Protein AF-A0A510E5R4-F1 (afdb_monomer_lite)

Foldseek 3Di:
DWDFDWDWDDPPPDQQAIKIFTCTPAKKFWQWKAFPRDIDGFTDIAGHRGMDGPCVTDPDDDRGQKMWTQIPNDIDIDGDD

Sequence (81 aa):
MLLTKISLIDTGNNMNQLYIYNYGNSAVNISKIFINKVEYKVSFSLPENGMV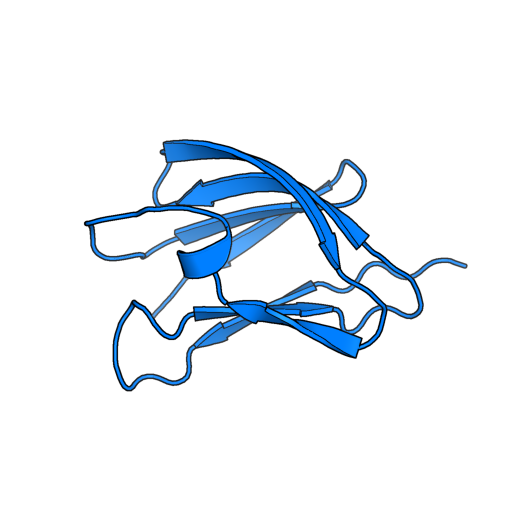KLSSLVNFSKNVNTVGICANGNLYVFYVK

Structure (mmCIF, N/CA/C/O backbone):
data_AF-A0A510E5R4-F1
#
_entry.id   AF-A0A510E5R4-F1
#
loop_
_atom_site.group_PDB
_atom_site.id
_atom_site.type_symbol
_atom_site.label_atom_id
_atom_site.label_alt_id
_atom_site.label_comp_id
_atom_site.label_asym_id
_atom_site.label_entity_id
_atom_site.label_seq_id
_atom_site.pdbx_PDB_ins_code
_atom_site.Cartn_x
_atom_site.Cartn_y
_atom_site.Cartn_z
_atom_site.occupancy
_atom_site.B_iso_or_equiv
_atom_site.auth_seq_id
_atom_site.auth_comp_id
_atom_site.auth_asym_id
_atom_site.auth_atom_id
_atom_site.pdbx_PDB_model_num
ATOM 1 N N . MET A 1 1 ? 6.028 -4.319 -21.866 1.00 57.75 1 MET A N 1
ATOM 2 C CA . MET A 1 1 ? 4.777 -3.812 -21.258 1.00 57.75 1 MET A CA 1
ATOM 3 C C . MET A 1 1 ? 5.049 -3.610 -19.773 1.00 57.75 1 MET A C 1
ATOM 5 O O . MET A 1 1 ? 5.623 -4.512 -19.172 1.00 57.75 1 MET A O 1
ATOM 9 N N . LEU A 1 2 ? 4.749 -2.430 -19.222 1.00 70.38 2 LEU A N 1
ATOM 10 C CA . LEU A 1 2 ? 4.949 -2.143 -17.795 1.00 70.38 2 LEU A CA 1
ATOM 11 C C . LEU A 1 2 ? 3.819 -2.810 -17.009 1.00 70.38 2 LEU A C 1
ATOM 13 O O . LEU A 1 2 ? 2.651 -2.474 -17.207 1.00 70.38 2 LEU A O 1
ATOM 17 N N . LEU A 1 3 ? 4.155 -3.776 -16.160 1.00 76.38 3 LEU A N 1
ATOM 18 C CA . LEU A 1 3 ? 3.192 -4.479 -15.325 1.00 76.38 3 LEU A CA 1
ATOM 19 C C . LEU A 1 3 ? 3.199 -3.840 -13.938 1.00 76.38 3 LEU A C 1
ATOM 21 O O . LEU A 1 3 ? 4.140 -4.022 -13.171 1.00 76.38 3 LEU A O 1
ATOM 25 N N . THR A 1 4 ? 2.132 -3.118 -13.594 1.00 84.00 4 THR A N 1
ATOM 26 C CA . THR A 1 4 ? 1.923 -2.687 -12.206 1.00 84.00 4 THR A CA 1
ATOM 27 C C . THR A 1 4 ? 1.304 -3.844 -11.432 1.00 84.00 4 THR A C 1
ATOM 29 O O . THR A 1 4 ? 0.210 -4.297 -11.764 1.00 84.00 4 THR A O 1
ATOM 32 N N . LYS A 1 5 ? 1.997 -4.329 -10.401 1.00 91.19 5 LYS A N 1
ATOM 33 C CA . LYS A 1 5 ? 1.493 -5.387 -9.524 1.00 91.19 5 LYS A CA 1
ATOM 34 C C . LYS A 1 5 ? 1.838 -5.039 -8.083 1.00 91.19 5 LYS A C 1
ATOM 36 O O . LYS A 1 5 ? 2.957 -5.258 -7.638 1.00 91.19 5 LYS A O 1
ATOM 41 N N . ILE A 1 6 ? 0.875 -4.467 -7.370 1.00 94.00 6 ILE A N 1
ATOM 42 C CA . ILE A 1 6 ? 1.025 -4.065 -5.969 1.00 94.00 6 ILE A CA 1
ATOM 43 C C . ILE A 1 6 ? 0.278 -5.057 -5.081 1.00 94.00 6 ILE A C 1
ATOM 45 O O . ILE A 1 6 ? -0.833 -5.469 -5.415 1.00 94.00 6 ILE A O 1
ATOM 49 N N . SER A 1 7 ? 0.865 -5.384 -3.934 1.00 94.62 7 SER A N 1
ATOM 50 C CA . SER A 1 7 ? 0.217 -6.149 -2.871 1.00 94.62 7 SER A CA 1
ATOM 51 C C . SER A 1 7 ? 0.384 -5.458 -1.527 1.00 94.62 7 SER A C 1
ATOM 53 O O . SER A 1 7 ? 1.367 -4.752 -1.293 1.00 94.62 7 SER A O 1
ATOM 55 N N . LEU A 1 8 ? -0.562 -5.722 -0.631 1.00 93.88 8 LEU A N 1
ATOM 56 C CA . LEU A 1 8 ? -0.439 -5.418 0.785 1.00 93.88 8 LEU A CA 1
ATOM 57 C C . LEU A 1 8 ? -0.037 -6.695 1.532 1.00 93.88 8 LEU A C 1
ATOM 59 O O . LEU A 1 8 ? -0.664 -7.737 1.346 1.00 9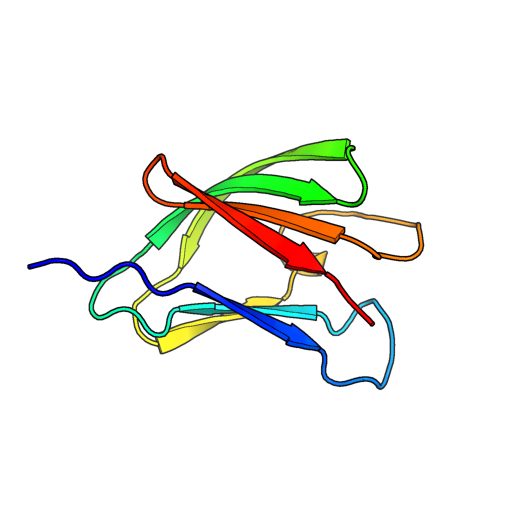3.88 8 LEU A O 1
ATOM 63 N N . ILE A 1 9 ? 1.005 -6.612 2.351 1.00 92.62 9 ILE A N 1
ATOM 64 C CA . ILE A 1 9 ? 1.499 -7.708 3.185 1.00 92.62 9 ILE A CA 1
ATOM 65 C C . ILE A 1 9 ? 1.255 -7.335 4.643 1.00 92.62 9 ILE A C 1
ATOM 67 O O . ILE A 1 9 ? 1.713 -6.286 5.096 1.00 92.62 9 ILE A O 1
ATOM 71 N N . ASP A 1 10 ? 0.556 -8.206 5.363 1.00 88.75 10 ASP A N 1
ATOM 72 C CA . ASP A 1 10 ? 0.372 -8.126 6.809 1.00 88.75 10 ASP A CA 1
ATOM 73 C C . ASP A 1 10 ? 1.200 -9.223 7.479 1.00 88.75 10 ASP A C 1
ATOM 75 O O . ASP A 1 10 ? 1.023 -10.406 7.181 1.00 88.75 10 ASP A O 1
ATOM 79 N N . THR A 1 11 ? 2.137 -8.839 8.348 1.00 83.50 11 THR A N 1
ATOM 80 C CA . THR A 1 11 ? 2.977 -9.795 9.087 1.00 83.50 11 THR A CA 1
ATOM 81 C C . THR A 1 11 ? 2.433 -10.134 10.477 1.00 83.50 11 THR A C 1
ATOM 83 O O . THR A 1 11 ? 3.099 -10.841 11.229 1.00 83.50 11 THR A O 1
ATOM 86 N N . GLY A 1 12 ? 1.247 -9.642 10.846 1.00 69.50 12 GLY A N 1
ATOM 87 C CA . GLY A 1 12 ? 0.434 -10.153 11.953 1.00 69.50 12 GLY A CA 1
ATOM 88 C C . GLY A 1 12 ? 0.886 -9.819 13.379 1.00 69.50 12 GLY 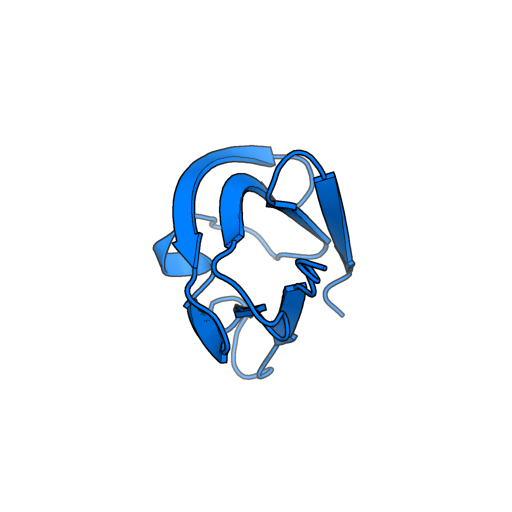A C 1
ATOM 89 O O . GLY A 1 12 ? 0.118 -10.061 14.305 1.00 69.50 12 GLY A O 1
ATOM 90 N N . ASN A 1 13 ? 2.077 -9.245 13.612 1.00 64.38 13 ASN A N 1
ATOM 91 C CA . ASN A 1 13 ? 2.511 -8.963 14.995 1.00 64.38 13 ASN A CA 1
ATOM 92 C C . ASN A 1 13 ? 1.964 -7.638 15.556 1.00 64.38 13 ASN A C 1
ATOM 94 O O . ASN A 1 13 ? 1.943 -7.463 16.771 1.00 64.38 13 ASN A O 1
ATOM 98 N N . ASN A 1 14 ? 1.548 -6.691 14.703 1.00 69.25 14 ASN A N 1
ATOM 99 C CA . ASN A 1 14 ? 0.693 -5.542 15.037 1.00 69.25 14 ASN A CA 1
ATOM 100 C C . ASN A 1 14 ? 0.247 -4.804 13.758 1.00 69.25 14 ASN A C 1
ATOM 102 O O . ASN A 1 14 ? 0.852 -4.952 12.701 1.00 69.25 14 ASN A O 1
ATOM 106 N N . MET A 1 15 ? -0.754 -3.923 13.869 1.00 63.97 15 MET A N 1
ATOM 107 C CA . MET A 1 15 ? -1.290 -3.149 12.730 1.00 63.97 15 MET A CA 1
ATOM 108 C C . MET A 1 15 ? -0.306 -2.133 12.134 1.00 63.97 15 MET A C 1
ATOM 110 O O . MET A 1 15 ? -0.529 -1.603 11.047 1.00 63.97 15 MET A O 1
ATOM 114 N N . ASN A 1 16 ? 0.804 -1.865 12.827 1.00 66.94 16 ASN A N 1
ATOM 115 C CA . ASN A 1 16 ? 1.883 -1.054 12.283 1.00 66.94 16 ASN A CA 1
ATOM 116 C C . ASN A 1 16 ? 2.780 -1.865 11.342 1.00 66.94 16 ASN A C 1
ATOM 118 O O . ASN A 1 16 ? 3.652 -1.274 10.721 1.00 66.94 16 ASN A O 1
ATOM 122 N N . GLN A 1 17 ? 2.605 -3.180 11.202 1.00 83.06 17 GLN A N 1
ATOM 123 C CA . GLN A 1 17 ? 3.393 -4.040 10.315 1.00 83.06 17 GLN A CA 1
ATOM 124 C C . GLN A 1 17 ? 2.674 -4.375 8.998 1.00 83.06 17 GLN A C 1
ATOM 126 O O . GLN A 1 17 ? 2.760 -5.488 8.486 1.00 83.06 17 GLN A O 1
ATOM 131 N N . LEU A 1 18 ? 1.994 -3.382 8.425 1.00 91.56 18 LEU A N 1
ATOM 132 C CA . LEU A 1 18 ? 1.500 -3.449 7.054 1.00 91.56 18 LEU A CA 1
ATOM 133 C C . LEU A 1 18 ? 2.562 -2.921 6.091 1.00 91.56 18 LEU A C 1
ATOM 135 O O . LEU A 1 18 ? 3.130 -1.845 6.304 1.00 91.56 18 LEU A O 1
ATOM 139 N N . TYR A 1 19 ? 2.800 -3.656 5.011 1.00 94.50 19 TYR A N 1
ATOM 140 C CA . TYR A 1 19 ? 3.777 -3.317 3.982 1.00 94.50 19 TYR A CA 1
ATOM 141 C C . TYR A 1 19 ? 3.126 -3.274 2.608 1.00 94.50 19 TYR A C 1
ATOM 143 O O . TYR A 1 19 ? 2.290 -4.107 2.273 1.00 94.50 19 TYR 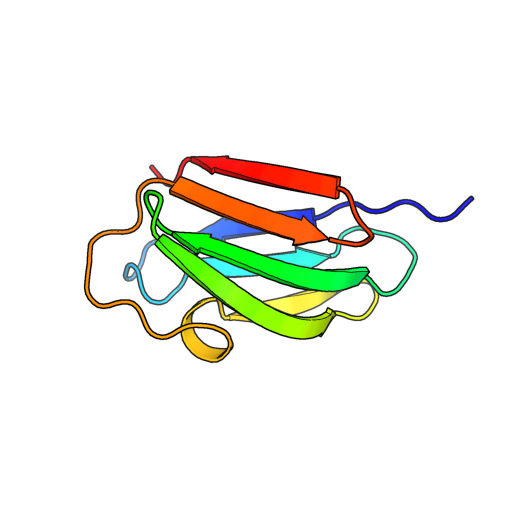A O 1
ATOM 151 N N . ILE A 1 20 ? 3.545 -2.312 1.796 1.00 95.88 20 ILE A N 1
ATOM 152 C CA . ILE A 1 20 ? 3.221 -2.248 0.376 1.00 95.88 20 ILE A CA 1
ATOM 153 C C . ILE A 1 20 ? 4.401 -2.856 -0.372 1.00 95.88 20 ILE A C 1
ATOM 155 O O . ILE A 1 20 ? 5.540 -2.424 -0.182 1.00 95.88 20 ILE A O 1
ATOM 159 N N . TYR A 1 21 ? 4.124 -3.838 -1.221 1.00 96.94 21 TYR A N 1
ATOM 160 C CA . TYR A 1 21 ? 5.127 -4.502 -2.043 1.00 96.94 21 TYR A CA 1
ATOM 161 C C . TYR A 1 21 ? 4.807 -4.344 -3.528 1.00 96.94 21 TYR A C 1
ATOM 163 O O . TYR A 1 21 ? 3.653 -4.491 -3.937 1.00 96.94 21 TYR A O 1
ATOM 171 N N . ASN A 1 22 ? 5.831 -4.079 -4.335 1.00 96.12 22 ASN A N 1
ATOM 172 C CA . ASN A 1 22 ? 5.732 -4.003 -5.787 1.00 96.12 22 ASN A CA 1
ATOM 173 C C . ASN A 1 22 ? 6.289 -5.275 -6.442 1.00 96.12 22 ASN A C 1
ATOM 175 O O . ASN A 1 22 ? 7.488 -5.388 -6.663 1.00 96.12 22 ASN A O 1
ATOM 179 N N . TYR A 1 23 ? 5.404 -6.206 -6.799 1.00 94.88 23 TYR A N 1
ATOM 180 C CA . TYR A 1 23 ? 5.704 -7.385 -7.626 1.00 94.88 23 TYR A CA 1
ATOM 181 C C . TYR A 1 23 ? 5.750 -7.067 -9.134 1.00 94.88 23 TYR A C 1
ATOM 183 O O . TYR A 1 23 ? 5.776 -7.985 -9.957 1.00 94.88 23 TYR A O 1
ATOM 191 N N . GLY A 1 24 ? 5.622 -5.795 -9.515 1.00 92.00 24 GLY A N 1
ATOM 192 C CA . GLY A 1 24 ? 5.714 -5.347 -10.898 1.00 92.00 24 GLY A CA 1
ATOM 193 C C . GLY A 1 24 ? 7.157 -5.298 -11.391 1.00 92.00 24 GLY A C 1
ATOM 194 O O . GLY A 1 24 ? 8.089 -5.291 -10.597 1.00 92.00 24 GLY A O 1
ATOM 195 N N . ASN A 1 25 ? 7.328 -5.197 -12.707 1.00 92.12 25 ASN A N 1
ATOM 196 C CA . ASN A 1 25 ? 8.637 -5.125 -13.373 1.00 92.12 25 ASN A CA 1
ATOM 197 C C . ASN A 1 25 ? 9.111 -3.680 -13.631 1.00 92.12 25 ASN A C 1
ATOM 199 O O . ASN A 1 25 ? 9.841 -3.400 -14.581 1.00 92.12 25 ASN A O 1
ATOM 203 N N . SER A 1 26 ? 8.575 -2.728 -12.868 1.00 94.19 26 SER A N 1
ATOM 204 C CA . SER A 1 26 ? 8.899 -1.310 -12.977 1.00 94.19 26 SER A CA 1
ATOM 205 C C . SER A 1 26 ? 8.550 -0.578 -11.693 1.00 94.19 26 SER A C 1
ATOM 207 O O . SER A 1 26 ? 7.693 -1.030 -10.931 1.00 94.19 26 SER A O 1
ATOM 209 N N . ALA A 1 27 ? 9.144 0.598 -11.486 1.00 94.94 27 ALA A N 1
ATOM 210 C CA . ALA A 1 27 ? 8.755 1.471 -10.388 1.00 94.94 27 ALA A CA 1
ATOM 211 C C . ALA A 1 27 ? 7.272 1.879 -10.476 1.00 94.94 27 ALA A C 1
ATOM 213 O O . ALA A 1 27 ? 6.702 2.035 -11.562 1.00 94.94 27 ALA A O 1
ATOM 214 N N . VAL A 1 28 ? 6.650 2.062 -9.315 1.00 95.56 28 VAL A N 1
ATOM 215 C CA . VAL A 1 28 ? 5.254 2.470 -9.175 1.00 95.56 28 VAL A CA 1
ATOM 216 C C . VAL A 1 28 ? 5.188 3.771 -8.397 1.00 95.56 28 VAL A C 1
ATOM 218 O O . VAL A 1 28 ? 5.681 3.864 -7.275 1.00 95.56 28 VAL A O 1
ATOM 221 N N . ASN A 1 29 ? 4.536 4.771 -8.982 1.00 96.38 29 ASN A N 1
ATOM 222 C CA . ASN A 1 29 ? 4.322 6.055 -8.334 1.00 96.38 29 ASN A CA 1
ATOM 223 C C . ASN A 1 29 ? 3.002 6.022 -7.569 1.00 96.38 29 ASN A C 1
ATOM 225 O O . ASN A 1 29 ? 1.925 5.922 -8.167 1.00 96.38 29 ASN A O 1
ATOM 229 N N . ILE A 1 30 ? 3.099 6.106 -6.247 1.00 97.12 30 ILE A N 1
ATOM 230 C CA . ILE A 1 30 ? 1.969 6.160 -5.328 1.00 97.12 30 ILE A CA 1
ATOM 231 C C . ILE A 1 30 ? 1.657 7.629 -5.047 1.00 97.12 30 ILE A C 1
ATOM 233 O O . ILE A 1 30 ? 2.498 8.360 -4.520 1.00 97.12 30 ILE A O 1
ATOM 237 N N . SER A 1 31 ? 0.446 8.052 -5.403 1.00 97.25 31 SER A N 1
ATOM 238 C CA . SER A 1 31 ? -0.011 9.444 -5.266 1.00 97.25 31 SER A CA 1
ATOM 239 C C . SER A 1 31 ? -1.020 9.645 -4.135 1.00 97.25 31 SER A C 1
ATOM 241 O O . SER A 1 31 ? -1.168 10.743 -3.592 1.00 97.25 31 SER A O 1
ATOM 243 N N . LYS A 1 32 ? -1.747 8.585 -3.770 1.00 97.44 32 LYS A N 1
ATOM 244 C CA . LYS A 1 32 ? -2.711 8.603 -2.669 1.00 97.44 32 LYS A CA 1
ATOM 245 C C . LYS A 1 32 ? -2.771 7.257 -1.978 1.00 97.44 32 LYS A C 1
ATOM 247 O O . LYS A 1 32 ? -2.646 6.213 -2.620 1.00 97.44 32 LYS A O 1
ATOM 252 N N . ILE A 1 33 ? -3.034 7.301 -0.683 1.00 97.19 33 ILE A N 1
ATOM 253 C CA . ILE A 1 33 ? -3.351 6.137 0.132 1.00 97.19 33 ILE A CA 1
ATOM 254 C C . ILE A 1 33 ? -4.657 6.424 0.868 1.00 97.19 33 ILE A C 1
ATOM 256 O O . ILE A 1 33 ? -4.850 7.512 1.400 1.00 97.19 33 ILE A O 1
ATOM 260 N N . PHE A 1 34 ? -5.556 5.449 0.907 1.00 96.25 34 PHE A N 1
ATOM 261 C CA . PHE A 1 34 ? -6.787 5.497 1.682 1.00 96.25 34 PHE A CA 1
ATOM 262 C C . PHE A 1 34 ? -6.694 4.492 2.822 1.00 96.25 34 PHE A C 1
ATOM 264 O O . PHE A 1 34 ? -6.413 3.325 2.569 1.00 96.25 34 PHE A O 1
ATOM 271 N N . ILE A 1 35 ? -6.972 4.911 4.054 1.00 94.50 35 ILE A N 1
ATOM 272 C CA . ILE A 1 35 ? -7.091 4.007 5.208 1.00 94.50 35 ILE A CA 1
ATOM 273 C C . ILE A 1 35 ? -8.498 4.141 5.775 1.00 94.50 35 ILE A C 1
ATOM 275 O O . ILE A 1 35 ? -8.879 5.219 6.228 1.00 94.50 35 ILE A O 1
ATOM 279 N N . ASN A 1 36 ? -9.293 3.067 5.743 1.00 91.06 36 ASN A N 1
ATOM 280 C CA . ASN A 1 36 ? -10.676 3.043 6.248 1.00 91.06 36 ASN A CA 1
ATOM 281 C C . ASN A 1 36 ? -11.561 4.216 5.785 1.00 91.06 36 ASN A C 1
ATOM 283 O O . ASN A 1 36 ? -12.426 4.653 6.546 1.00 91.06 36 ASN A O 1
ATOM 287 N N . LYS A 1 37 ? -11.363 4.719 4.557 1.00 89.56 37 LYS A N 1
ATOM 288 C CA . LYS A 1 37 ? -12.017 5.903 3.941 1.00 89.56 37 LYS A CA 1
ATOM 289 C C . LYS A 1 37 ? -11.338 7.262 4.175 1.00 89.56 37 LYS A C 1
ATOM 291 O O . LYS A 1 37 ? -11.781 8.244 3.589 1.00 89.56 37 LYS A O 1
ATOM 296 N N . VAL A 1 38 ? -10.276 7.350 4.973 1.00 94.25 38 VAL A N 1
ATOM 297 C CA . VAL A 1 38 ? -9.490 8.587 5.121 1.00 94.25 38 VAL A CA 1
ATOM 298 C C . VAL A 1 38 ? -8.464 8.671 3.994 1.00 94.25 38 VAL A C 1
ATOM 300 O O . VAL A 1 38 ? -7.668 7.748 3.838 1.00 94.25 38 VAL A O 1
ATOM 303 N N . GLU A 1 39 ? -8.488 9.755 3.213 1.00 95.69 39 GLU A N 1
ATOM 304 C CA . GLU A 1 39 ? -7.504 10.025 2.154 1.00 95.69 39 GLU A CA 1
ATOM 305 C C . GLU A 1 39 ? -6.226 10.643 2.734 1.00 95.69 39 GLU A C 1
ATOM 307 O O . GLU A 1 39 ? -6.270 11.620 3.481 1.00 95.69 39 GLU A O 1
ATOM 312 N N . TYR A 1 40 ? -5.085 10.121 2.296 1.00 96.50 40 TYR A N 1
ATOM 313 C CA . TYR A 1 40 ? -3.760 10.672 2.518 1.00 96.50 40 TYR A CA 1
ATOM 314 C C . TYR A 1 40 ? -3.099 10.917 1.167 1.00 96.50 40 TYR A C 1
ATOM 316 O O . TYR A 1 40 ? -2.908 9.994 0.370 1.00 96.50 40 TYR A O 1
ATOM 324 N N . LYS A 1 41 ? -2.729 12.169 0.905 1.00 96.81 41 LYS A N 1
ATOM 325 C CA . LYS A 1 41 ? -1.919 12.511 -0.265 1.00 96.81 41 LYS A CA 1
ATOM 326 C C . LYS A 1 41 ? -0.476 12.124 0.015 1.00 96.81 41 LYS A C 1
ATOM 328 O O . LYS A 1 41 ? 0.072 12.500 1.048 1.00 96.81 41 LYS A O 1
ATOM 333 N N . VAL A 1 42 ? 0.124 11.390 -0.910 1.00 95.56 42 VAL A N 1
ATOM 334 C CA . VAL A 1 42 ? 1.518 10.952 -0.826 1.00 95.56 42 VAL A CA 1
ATOM 335 C C . VAL A 1 42 ? 2.211 11.223 -2.155 1.00 95.56 42 VAL A C 1
ATOM 337 O O . VAL A 1 42 ? 1.567 11.364 -3.189 1.00 95.56 42 VAL A O 1
ATOM 340 N N . SER A 1 43 ? 3.532 11.322 -2.135 1.00 95.19 43 SER A N 1
ATOM 341 C CA . SER A 1 43 ? 4.341 11.356 -3.349 1.00 95.19 43 SER A CA 1
ATOM 342 C C . SER A 1 43 ? 5.520 10.434 -3.117 1.00 95.19 43 SER A C 1
ATOM 344 O O . SER A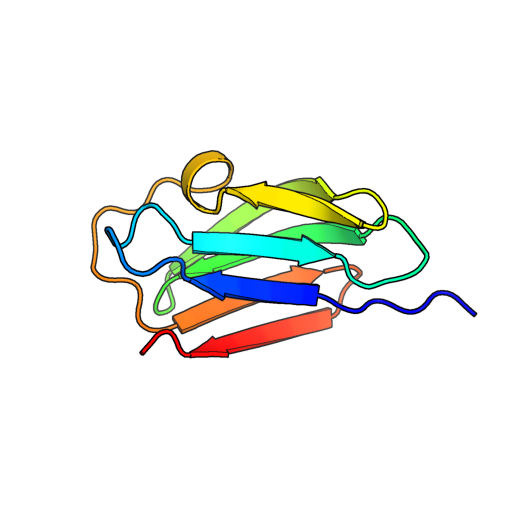 1 43 ? 6.492 10.808 -2.461 1.00 95.19 43 SER A O 1
ATOM 346 N N . PHE A 1 44 ? 5.376 9.185 -3.549 1.00 97.31 44 PHE A N 1
ATOM 347 C CA . PHE A 1 44 ? 6.363 8.149 -3.285 1.00 97.31 44 PHE A CA 1
ATOM 348 C C . PHE A 1 44 ? 6.530 7.241 -4.497 1.00 97.31 44 PHE A C 1
ATOM 350 O O . PHE A 1 44 ? 5.547 6.751 -5.050 1.00 97.31 44 PHE A O 1
ATOM 357 N N . SER A 1 45 ? 7.778 7.000 -4.893 1.00 97.25 45 SER A N 1
ATOM 358 C CA . SER A 1 45 ? 8.109 6.044 -5.946 1.00 97.25 45 SER A CA 1
ATOM 359 C C . SER A 1 45 ? 8.635 4.762 -5.311 1.00 97.25 45 SER A C 1
ATOM 361 O O . SER A 1 45 ? 9.678 4.767 -4.658 1.00 97.25 45 SER A O 1
ATOM 363 N N . LEU A 1 46 ? 7.890 3.670 -5.473 1.00 97.12 46 LEU A N 1
ATOM 364 C CA . LEU A 1 46 ? 8.275 2.348 -4.997 1.00 97.12 46 LEU A CA 1
ATOM 365 C C . LEU A 1 46 ? 8.983 1.608 -6.143 1.00 97.12 46 LEU A C 1
ATOM 367 O O . LEU A 1 46 ? 8.324 1.322 -7.147 1.00 97.12 46 LEU A O 1
ATOM 371 N N . PRO A 1 47 ? 10.290 1.301 -6.045 1.00 96.62 47 PRO A N 1
ATOM 372 C CA . PRO A 1 47 ? 11.003 0.600 -7.111 1.00 96.62 47 PRO A CA 1
ATOM 373 C C . PRO A 1 47 ? 10.433 -0.804 -7.357 1.00 96.62 47 PRO A C 1
ATOM 375 O O . PRO A 1 47 ? 9.657 -1.335 -6.558 1.00 96.62 47 PRO A O 1
ATOM 378 N N . GLU A 1 48 ? 10.808 -1.407 -8.485 1.00 94.94 48 GLU A N 1
ATOM 379 C CA . GLU A 1 48 ? 10.552 -2.827 -8.754 1.00 94.94 48 GLU A CA 1
ATOM 380 C C . GLU A 1 48 ? 11.097 -3.700 -7.614 1.00 94.94 48 GLU A C 1
ATOM 382 O O . GLU A 1 48 ? 12.187 -3.445 -7.100 1.00 94.94 48 GLU A O 1
ATOM 387 N N . ASN A 1 49 ? 10.319 -4.709 -7.202 1.00 93.94 49 ASN A N 1
ATOM 388 C CA . ASN A 1 49 ? 10.601 -5.592 -6.062 1.00 93.94 49 ASN A CA 1
ATOM 389 C C . ASN A 1 49 ? 10.814 -4.851 -4.727 1.00 93.94 49 ASN A C 1
ATOM 391 O O . ASN A 1 49 ? 11.269 -5.437 -3.741 1.00 93.94 49 ASN A O 1
ATOM 395 N N . GLY A 1 50 ? 10.476 -3.559 -4.686 1.00 96.19 50 GLY A N 1
ATOM 396 C CA . GLY A 1 50 ? 10.580 -2.715 -3.513 1.00 96.19 50 GLY A CA 1
ATOM 397 C C . GLY A 1 50 ? 9.483 -3.010 -2.500 1.00 96.19 50 GLY A C 1
ATOM 398 O O . GLY A 1 50 ? 8.348 -3.347 -2.850 1.00 96.19 50 GLY A O 1
ATOM 399 N N . MET A 1 51 ? 9.819 -2.792 -1.230 1.00 96.00 51 MET A N 1
ATOM 400 C CA . MET A 1 51 ? 8.895 -2.882 -0.107 1.00 96.00 51 MET A CA 1
ATOM 401 C C . MET A 1 51 ? 8.972 -1.616 0.741 1.00 96.00 51 MET A C 1
ATOM 403 O O . MET A 1 51 ? 10.061 -1.130 1.042 1.00 96.00 51 MET A O 1
ATOM 407 N N . VAL A 1 52 ? 7.822 -1.102 1.168 1.00 96.00 52 VAL A N 1
ATOM 408 C CA . VAL A 1 52 ? 7.744 0.046 2.079 1.00 96.00 52 VAL A CA 1
ATOM 409 C C . VAL A 1 52 ? 6.705 -0.207 3.157 1.00 96.00 52 VAL A C 1
ATOM 411 O O . VAL A 1 52 ? 5.658 -0.804 2.912 1.00 96.00 52 VAL A O 1
ATOM 414 N N . LYS A 1 53 ? 6.996 0.244 4.374 1.00 94.06 53 LYS A N 1
ATOM 415 C CA . LYS A 1 53 ? 6.075 0.136 5.501 1.00 94.06 53 LYS A CA 1
ATOM 416 C C . LYS A 1 53 ? 4.964 1.174 5.352 1.00 94.06 53 LYS A C 1
ATOM 418 O O . LYS A 1 53 ? 5.243 2.350 5.149 1.00 94.06 53 LYS A O 1
ATOM 423 N N . LEU A 1 54 ? 3.703 0.778 5.493 1.00 93.62 54 LEU A N 1
ATOM 424 C CA . LEU A 1 54 ? 2.565 1.690 5.328 1.00 93.62 54 LEU A CA 1
ATOM 425 C C . LEU A 1 54 ? 2.661 2.888 6.286 1.00 93.62 54 LEU A C 1
ATOM 427 O O . LEU A 1 54 ? 2.477 4.033 5.880 1.00 93.62 54 LEU A O 1
ATOM 431 N N . SER A 1 55 ? 3.047 2.631 7.539 1.00 92.06 55 SER A N 1
ATOM 432 C CA . SER A 1 55 ? 3.175 3.658 8.576 1.00 92.06 55 SER A CA 1
ATOM 433 C C . SER A 1 55 ? 4.303 4.669 8.331 1.00 92.06 55 SER A C 1
ATOM 435 O O . SER A 1 55 ? 4.343 5.693 9.004 1.00 92.06 55 SER A O 1
ATOM 437 N N . SER A 1 56 ? 5.246 4.400 7.415 1.00 93.50 56 SER A N 1
ATOM 438 C CA . SER A 1 56 ? 6.272 5.388 7.042 1.00 93.50 56 SER A CA 1
ATOM 439 C C . SER A 1 56 ? 5.781 6.375 5.987 1.00 93.50 56 SER A C 1
ATOM 441 O O . SER A 1 56 ? 6.426 7.394 5.770 1.00 93.50 56 SER A O 1
ATOM 443 N N . LEU A 1 57 ? 4.669 6.071 5.312 1.00 94.12 57 LEU A N 1
ATOM 444 C CA . LEU A 1 57 ? 4.064 6.942 4.304 1.00 94.12 57 LEU A CA 1
ATOM 445 C C . LEU A 1 57 ? 2.903 7.752 4.875 1.00 94.12 57 LEU A C 1
ATOM 447 O O . LEU A 1 57 ? 2.664 8.878 4.447 1.00 94.12 57 LEU A O 1
ATOM 451 N N . VAL A 1 58 ? 2.165 7.169 5.819 1.00 93.06 58 VAL A N 1
ATOM 452 C CA . VAL A 1 58 ? 0.951 7.757 6.381 1.00 93.06 58 VAL A CA 1
ATOM 453 C C . VAL A 1 58 ? 0.873 7.496 7.878 1.00 93.06 58 VAL A C 1
ATOM 455 O O . VAL A 1 58 ? 1.117 6.384 8.340 1.00 93.06 58 VAL A O 1
ATOM 458 N N . ASN A 1 59 ? 0.506 8.525 8.640 1.00 89.25 59 ASN A N 1
ATOM 459 C CA . ASN A 1 59 ? 0.270 8.394 10.072 1.00 89.25 59 ASN A CA 1
ATOM 460 C C . ASN A 1 59 ? -1.213 8.086 10.323 1.00 89.25 59 ASN A C 1
ATOM 462 O O . ASN A 1 59 ? -2.090 8.900 10.015 1.00 89.25 59 ASN A O 1
ATOM 466 N N . PHE A 1 60 ? -1.495 6.911 10.876 1.00 86.06 60 PHE A N 1
ATOM 467 C CA . PHE A 1 60 ? -2.839 6.465 11.220 1.00 86.06 60 PHE A CA 1
ATOM 468 C C . PHE A 1 60 ? -2.851 5.916 12.646 1.00 86.06 60 PHE A C 1
ATOM 470 O O . PHE A 1 60 ? -1.921 5.246 13.080 1.00 86.06 60 PHE A O 1
ATOM 477 N N . SER A 1 61 ? -3.919 6.215 13.382 1.00 73.62 61 SER A N 1
ATOM 478 C CA . SER A 1 61 ? -4.066 5.866 14.802 1.00 73.62 61 SER A CA 1
ATOM 479 C C . SER A 1 61 ? -5.169 4.839 15.073 1.00 73.62 61 SER A C 1
ATOM 481 O O . SER A 1 61 ? -5.443 4.521 16.226 1.00 73.62 61 SER A O 1
ATOM 483 N N . LYS A 1 62 ? -5.839 4.346 14.025 1.00 71.62 62 LYS A N 1
ATOM 484 C CA . LYS A 1 62 ? -7.018 3.470 14.115 1.00 71.62 62 LYS A CA 1
ATOM 485 C C . LYS A 1 62 ? -6.739 2.096 13.516 1.00 71.62 62 LYS A C 1
ATOM 487 O O . LYS A 1 62 ? -5.856 1.969 12.670 1.00 71.62 62 LYS A O 1
ATOM 492 N N . ASN A 1 63 ? -7.558 1.110 13.894 1.00 83.06 63 ASN A N 1
ATOM 493 C CA . ASN A 1 63 ? -7.511 -0.223 13.298 1.00 83.06 63 ASN A CA 1
ATOM 494 C C . ASN A 1 63 ? -7.688 -0.151 11.789 1.00 83.06 63 ASN A C 1
ATOM 496 O O . ASN A 1 63 ? -8.683 0.408 11.341 1.00 83.06 63 ASN A O 1
ATOM 500 N N . VAL A 1 64 ? -6.744 -0.691 11.021 1.00 88.00 64 VAL A N 1
ATOM 501 C CA . VAL A 1 64 ? -6.780 -0.687 9.555 1.00 88.00 64 VAL A CA 1
ATOM 502 C C . VAL A 1 64 ? -7.546 -1.915 9.083 1.00 88.00 64 VAL A C 1
ATOM 504 O O . VAL A 1 64 ? -7.053 -3.022 9.216 1.00 88.00 64 VAL A O 1
ATOM 507 N N . ASN A 1 65 ? -8.727 -1.705 8.508 1.00 90.00 65 ASN A N 1
ATOM 508 C CA . ASN A 1 65 ? -9.565 -2.754 7.923 1.00 90.00 65 ASN A CA 1
ATOM 509 C C . ASN A 1 65 ? -9.486 -2.728 6.393 1.00 90.00 65 ASN A C 1
ATOM 511 O O . ASN A 1 65 ? -9.611 -3.755 5.732 1.00 90.00 65 ASN A O 1
ATOM 515 N N . THR A 1 66 ? -9.309 -1.540 5.807 1.00 93.81 66 THR A N 1
ATOM 516 C CA . THR A 1 66 ? -9.171 -1.372 4.359 1.00 93.81 66 THR A CA 1
ATOM 517 C C . THR A 1 66 ? -8.050 -0.412 4.006 1.00 93.81 66 THR A C 1
ATOM 519 O O . THR A 1 66 ? -7.906 0.651 4.619 1.00 93.81 66 THR A O 1
ATOM 522 N N . VAL A 1 67 ? -7.283 -0.778 2.978 1.00 95.38 67 VAL A N 1
ATOM 523 C CA . VAL A 1 67 ? -6.229 0.053 2.393 1.00 95.38 67 VAL A CA 1
ATOM 524 C C . VAL A 1 67 ? -6.498 0.219 0.902 1.00 95.38 67 VAL A C 1
ATOM 526 O O . VAL A 1 67 ? -6.588 -0.760 0.167 1.00 95.38 67 VAL A O 1
ATOM 529 N N . GLY A 1 68 ? -6.625 1.463 0.451 1.00 96.75 68 GLY A N 1
ATOM 530 C CA . GLY A 1 68 ? -6.636 1.826 -0.963 1.00 96.75 68 GLY A CA 1
ATOM 531 C C . GLY A 1 68 ? -5.298 2.441 -1.359 1.00 96.75 68 GLY A C 1
ATOM 532 O O . GLY A 1 68 ? -4.780 3.281 -0.632 1.00 96.75 68 GLY A O 1
ATOM 533 N N . ILE A 1 69 ? -4.735 2.059 -2.499 1.00 96.88 69 ILE A N 1
ATOM 534 C CA . ILE A 1 69 ? -3.463 2.590 -3.006 1.00 96.88 69 ILE A CA 1
ATOM 535 C C . ILE A 1 69 ? -3.698 3.100 -4.423 1.00 96.88 69 ILE A C 1
ATOM 537 O O . ILE A 1 69 ? -3.998 2.314 -5.321 1.00 96.88 69 ILE A O 1
ATOM 541 N N . CYS A 1 70 ? -3.565 4.409 -4.636 1.00 95.94 70 CYS A N 1
ATOM 542 C CA . CYS A 1 70 ? -3.533 4.985 -5.976 1.00 95.94 70 CYS A CA 1
ATOM 543 C C . CYS A 1 70 ? -2.109 4.917 -6.519 1.00 95.94 70 CYS A C 1
ATOM 545 O O . CYS A 1 70 ? -1.246 5.691 -6.107 1.00 95.94 70 CYS A O 1
ATOM 547 N N . ALA A 1 71 ? -1.890 4.005 -7.456 1.00 94.25 71 ALA A N 1
ATOM 548 C CA . ALA A 1 71 ? -0.606 3.697 -8.059 1.00 94.25 71 ALA A CA 1
ATOM 549 C C . ALA A 1 71 ? -0.703 3.848 -9.581 1.00 94.25 71 ALA A C 1
ATOM 551 O O . ALA A 1 71 ? -1.548 3.213 -10.215 1.00 94.25 71 ALA A O 1
ATOM 552 N N . ASN A 1 72 ? 0.147 4.694 -10.172 1.00 92.69 72 ASN A N 1
ATOM 553 C CA . ASN A 1 72 ? 0.169 4.961 -11.619 1.00 92.69 72 ASN A CA 1
ATOM 554 C C . ASN A 1 72 ? -1.232 5.278 -12.196 1.00 92.69 72 ASN A C 1
ATOM 556 O O . ASN A 1 72 ? -1.611 4.775 -13.250 1.00 92.69 72 ASN A O 1
ATOM 560 N N . GLY A 1 73 ? -2.034 6.061 -11.464 1.00 90.25 73 GLY A N 1
ATOM 561 C CA . GLY A 1 73 ? -3.391 6.457 -11.869 1.00 90.25 73 GLY A CA 1
ATOM 562 C C . GLY A 1 73 ? -4.501 5.427 -11.610 1.00 90.25 73 GLY A C 1
ATOM 563 O O . GLY A 1 73 ? -5.664 5.748 -11.825 1.00 90.25 73 GLY A O 1
ATOM 564 N N . ASN A 1 74 ? -4.181 4.233 -11.102 1.00 93.50 74 ASN A N 1
ATOM 565 C CA . ASN A 1 74 ? -5.150 3.173 -10.802 1.00 93.50 74 ASN A CA 1
ATOM 566 C C . ASN A 1 74 ? -5.322 2.984 -9.291 1.00 93.50 74 ASN A C 1
ATOM 568 O O . ASN A 1 74 ? -4.360 3.144 -8.541 1.00 93.50 74 ASN A O 1
ATOM 572 N N . LEU A 1 75 ? -6.527 2.621 -8.840 1.00 95.19 75 LEU A N 1
ATOM 573 C CA . LEU A 1 75 ? -6.822 2.340 -7.431 1.00 95.19 75 LEU A CA 1
ATOM 574 C C . LEU A 1 75 ? -6.817 0.829 -7.164 1.00 95.19 75 LEU A C 1
ATOM 576 O O . LEU A 1 75 ? -7.623 0.094 -7.728 1.00 95.19 75 LEU A O 1
ATOM 580 N N . TYR A 1 76 ? -5.955 0.392 -6.250 1.00 95.31 76 TYR A N 1
ATOM 581 C CA . TYR A 1 76 ? -5.887 -0.980 -5.747 1.00 95.31 76 TYR A CA 1
ATOM 582 C C . TYR A 1 76 ? -6.455 -1.017 -4.331 1.00 95.31 76 TYR A C 1
ATOM 584 O O . TYR A 1 76 ? -6.045 -0.213 -3.495 1.00 95.31 76 TYR A O 1
ATOM 592 N N . VAL A 1 77 ? -7.399 -1.918 -4.056 1.00 95.88 77 VAL A N 1
ATOM 593 C CA . VAL A 1 77 ? -8.104 -1.990 -2.767 1.00 95.88 77 VAL A CA 1
ATOM 594 C C . VAL A 1 77 ? -7.822 -3.324 -2.090 1.00 95.88 77 VAL A C 1
ATOM 596 O O . VAL A 1 77 ? -7.981 -4.381 -2.696 1.00 95.88 77 VAL A O 1
ATOM 599 N N . PHE A 1 78 ? -7.438 -3.260 -0.819 1.00 95.00 78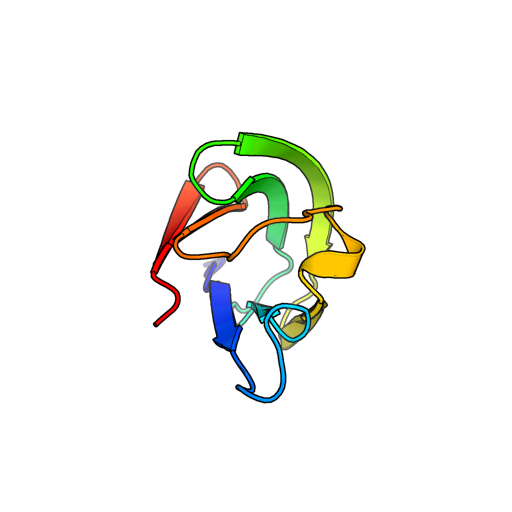 PHE A N 1
ATOM 600 C CA . PHE A 1 78 ? -7.089 -4.402 0.014 1.00 95.00 78 PHE A CA 1
ATOM 601 C C . PHE A 1 78 ? -7.928 -4.394 1.289 1.00 95.00 78 PHE A C 1
ATOM 603 O O . PHE A 1 78 ? -8.128 -3.344 1.905 1.00 95.00 78 PHE A O 1
ATOM 610 N N . TYR A 1 79 ? -8.384 -5.577 1.691 1.00 91.75 79 TYR A N 1
ATOM 611 C CA . TYR A 1 79 ? -9.039 -5.808 2.974 1.00 91.75 79 TYR A CA 1
ATOM 612 C C . TYR A 1 79 ? -8.033 -6.474 3.908 1.00 91.75 79 TYR A C 1
ATOM 614 O O . TYR A 1 79 ? -7.483 -7.524 3.574 1.00 91.75 79 TYR A O 1
ATOM 622 N N . VAL A 1 80 ? -7.777 -5.837 5.045 1.00 86.50 80 VAL A N 1
ATOM 623 C CA . VAL A 1 80 ? -6.928 -6.364 6.116 1.00 86.50 80 VAL A CA 1
ATOM 624 C C . VAL A 1 80 ? -7.826 -7.206 7.020 1.00 86.50 80 VAL A C 1
ATOM 626 O O . VAL A 1 80 ? -8.925 -6.764 7.365 1.00 86.50 80 VAL A O 1
ATOM 629 N N . LYS A 1 81 ? -7.409 -8.445 7.293 1.00 70.19 81 LYS A N 1
ATOM 630 C CA . LYS A 1 81 ? -8.173 -9.413 8.090 1.00 70.19 81 LYS A CA 1
ATOM 631 C C . LYS A 1 81 ? -7.816 -9.324 9.562 1.00 70.19 81 LYS A C 1
ATOM 633 O O . LYS A 1 81 ? -6.623 -9.110 9.848 1.00 70.19 81 LYS A O 1
#

Radius of gyration: 11.78 Å; chains: 1; bounding box: 23×23×36 Å

Organism: NCBI:txid1294262

Secondary structure (DSSP, 8-state):
-----EEEEE-SS-TT-EEEEE-SSS-EEEEEEEETTEEEEEEEEE-TT-EEEHHHH----S---EEEEEETTEEEEEE--

pLDDT: mean 90.13, std 9.36, range [57.75, 97.44]